Protein AF-A0A972G409-F1 (afdb_monomer_lite)

Radius of gyration: 18.27 Å; chains: 1; bounding box: 40×48×46 Å

Foldseek 3Di:
DDDPDDDPPDPDDDPPPPVVVVCVVVVHDDDDQDFPCVVQPPCRLLVSLVVVVVVPDQAEEQEDDDPSSVSSQVSCVVVVRHYHYHYDD

Sequence (89 aa):
MPPTHLAPSAPLRKNRSLAATWARNNKVRQILFRPNWQGHGKAAPFKANDVIIAAKPIGVLIFGGNGVAINLGQKAKTKGIKVGEFTAE

Structure (mmCIF, N/CA/C/O backbone):
data_AF-A0A972G409-F1
#
_entry.id   AF-A0A972G409-F1
#
loop_
_atom_site.group_PDB
_atom_site.id
_atom_site.type_symbol
_atom_site.label_atom_id
_atom_site.label_alt_id
_atom_site.label_comp_id
_atom_site.label_asym_id
_atom_site.label_entity_id
_atom_site.label_seq_id
_atom_site.pdbx_PDB_ins_code
_atom_site.Cartn_x
_atom_site.Cartn_y
_atom_site.Cartn_z
_atom_site.occupancy
_atom_site.B_iso_or_equiv
_atom_site.auth_seq_id
_atom_site.auth_comp_id
_atom_site.auth_asym_id
_atom_site.auth_atom_id
_atom_site.pdbx_PDB_model_num
ATOM 1 N N . MET A 1 1 ? 29.303 -34.349 35.414 1.00 44.91 1 MET A N 1
ATOM 2 C CA . MET A 1 1 ? 28.887 -34.195 34.004 1.00 44.91 1 MET A CA 1
ATOM 3 C C . MET A 1 1 ? 27.786 -33.144 33.948 1.00 44.91 1 MET A C 1
ATOM 5 O O . MET A 1 1 ? 26.748 -33.390 34.551 1.00 44.91 1 MET A O 1
ATOM 9 N N . PRO A 1 2 ? 27.994 -31.965 33.339 1.00 44.78 2 PRO A N 1
ATOM 10 C CA . PRO A 1 2 ? 26.906 -31.020 33.108 1.00 44.78 2 PRO A CA 1
ATOM 11 C C . PRO A 1 2 ? 26.087 -31.490 31.896 1.00 44.78 2 PRO A C 1
ATOM 13 O O . PRO A 1 2 ? 26.678 -31.980 30.930 1.00 44.78 2 PRO A O 1
ATOM 16 N N . PRO A 1 3 ? 24.751 -31.375 31.899 1.00 44.09 3 PRO A N 1
ATOM 17 C CA . PRO A 1 3 ? 23.979 -31.717 30.722 1.00 44.09 3 PRO A CA 1
ATOM 18 C C . PRO A 1 3 ? 24.203 -30.638 29.659 1.00 44.09 3 PRO A C 1
ATOM 20 O O . PRO A 1 3 ? 23.745 -29.503 29.788 1.00 44.09 3 PRO A O 1
ATOM 23 N N . THR A 1 4 ? 24.910 -31.014 28.598 1.00 56.31 4 THR A N 1
ATOM 24 C CA . THR A 1 4 ? 24.996 -30.283 27.336 1.00 56.31 4 THR A CA 1
ATOM 25 C C . THR A 1 4 ? 23.600 -30.202 26.718 1.00 56.31 4 THR A C 1
ATOM 27 O O . THR A 1 4 ? 23.212 -31.057 25.930 1.00 56.31 4 THR A O 1
ATOM 30 N N . HIS A 1 5 ? 22.819 -29.185 27.074 1.00 50.09 5 HIS A N 1
ATOM 31 C CA . HIS A 1 5 ? 21.670 -28.793 26.265 1.00 50.09 5 HIS A CA 1
ATOM 32 C C . HIS A 1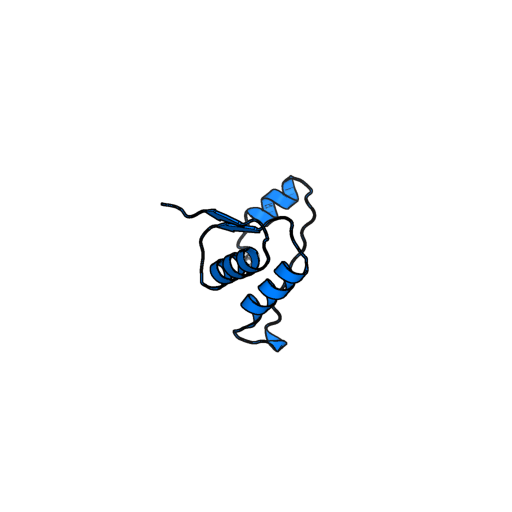 5 ? 22.138 -27.697 25.318 1.00 50.09 5 HIS A C 1
ATOM 34 O O . HIS A 1 5 ? 22.411 -26.567 25.721 1.00 50.09 5 HIS A O 1
ATOM 40 N N . LEU A 1 6 ? 22.292 -28.092 24.053 1.00 45.44 6 LEU A N 1
ATOM 41 C CA . LEU A 1 6 ? 22.476 -27.188 22.931 1.00 45.44 6 LEU A CA 1
ATOM 42 C C . LEU A 1 6 ? 21.413 -26.080 22.967 1.00 45.44 6 LEU A C 1
ATOM 44 O O . LEU A 1 6 ? 20.239 -26.326 23.237 1.00 45.44 6 LEU A O 1
ATOM 48 N N . ALA A 1 7 ? 21.859 -24.862 22.670 1.00 45.00 7 ALA A N 1
ATOM 49 C CA . ALA A 1 7 ? 21.053 -23.655 22.581 1.00 45.00 7 ALA A CA 1
ATOM 50 C C . ALA A 1 7 ? 19.776 -23.837 21.737 1.00 45.00 7 ALA A C 1
ATOM 52 O O . ALA A 1 7 ? 19.822 -24.516 20.704 1.00 45.00 7 ALA A O 1
ATOM 53 N N . PRO A 1 8 ? 18.671 -23.129 22.043 1.00 41.22 8 PRO A N 1
ATOM 54 C CA . PRO A 1 8 ? 17.744 -22.792 20.983 1.00 41.22 8 PRO A CA 1
ATOM 55 C C . PRO A 1 8 ? 18.514 -21.896 20.008 1.00 41.22 8 PRO A C 1
ATOM 57 O O . PRO A 1 8 ? 18.810 -20.737 20.303 1.00 41.22 8 PRO A O 1
ATOM 60 N N . SER A 1 9 ? 18.856 -22.434 18.836 1.00 47.94 9 SER A N 1
ATOM 61 C CA . SER A 1 9 ? 19.074 -21.586 17.670 1.00 47.94 9 SER A CA 1
ATOM 62 C C . SER A 1 9 ? 17.781 -20.792 17.514 1.00 47.94 9 SER A C 1
ATOM 64 O O . SER A 1 9 ? 16.722 -21.347 17.220 1.00 47.94 9 SER A O 1
ATOM 66 N N . ALA A 1 10 ? 17.818 -19.515 17.893 1.00 46.75 10 ALA A N 1
ATOM 67 C CA . ALA A 1 10 ? 16.646 -18.662 17.824 1.00 46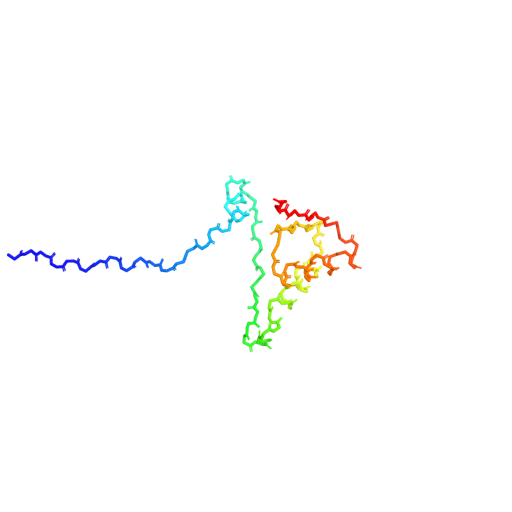.75 10 ALA A CA 1
ATOM 68 C C . ALA A 1 10 ? 16.050 -18.812 16.417 1.00 46.75 10 ALA A C 1
ATOM 70 O O . ALA A 1 10 ? 16.798 -18.666 15.442 1.00 46.75 10 ALA A O 1
ATOM 71 N N . PRO A 1 11 ? 14.751 -19.133 16.265 1.00 43.81 11 PRO A N 1
ATOM 72 C CA . PRO A 1 11 ? 14.170 -19.193 14.943 1.00 43.81 11 PRO A CA 1
ATOM 73 C C . PRO A 1 11 ? 14.344 -17.812 14.322 1.00 43.81 11 PRO A C 1
ATOM 75 O O . PRO A 1 11 ? 13.841 -16.802 14.823 1.00 43.81 11 PRO A O 1
ATOM 78 N N . LEU A 1 12 ? 15.125 -17.777 13.246 1.00 47.72 12 LEU A N 1
ATOM 79 C CA . LEU A 1 12 ? 15.310 -16.597 12.431 1.00 47.72 12 LEU A CA 1
ATOM 80 C C . LEU A 1 12 ? 13.937 -16.009 12.094 1.00 47.72 12 LEU A C 1
ATOM 82 O O . LEU A 1 12 ? 13.056 -16.697 11.581 1.00 47.72 12 LEU A O 1
ATOM 86 N N . ARG A 1 13 ? 13.848 -14.691 12.286 1.00 51.72 13 ARG A N 1
ATOM 87 C CA . ARG A 1 13 ? 12.881 -13.770 11.679 1.00 51.72 13 ARG A CA 1
ATOM 88 C C . ARG A 1 13 ? 11.482 -13.761 12.286 1.00 51.72 13 ARG A C 1
ATOM 90 O O . ARG A 1 13 ? 10.641 -14.604 12.008 1.00 51.72 13 ARG A O 1
ATOM 97 N N . LYS A 1 14 ? 11.146 -12.608 12.859 1.00 41.31 14 LYS A N 1
ATOM 98 C CA . LYS A 1 14 ? 9.908 -11.907 12.504 1.00 41.31 14 LYS A CA 1
ATOM 99 C C . LYS A 1 14 ? 10.202 -10.417 12.520 1.00 41.31 14 LYS A C 1
ATOM 101 O O . LYS A 1 14 ? 10.203 -9.795 13.574 1.00 41.31 14 LYS A O 1
ATOM 106 N N . ASN A 1 15 ? 10.433 -9.856 11.334 1.00 45.19 15 ASN A N 1
ATOM 107 C CA . ASN A 1 15 ? 10.222 -8.432 11.123 1.00 45.19 15 ASN A CA 1
ATOM 108 C C . ASN A 1 15 ? 8.739 -8.190 11.437 1.00 45.19 15 ASN A C 1
ATOM 110 O O . ASN A 1 15 ? 7.850 -8.577 10.672 1.00 45.19 15 ASN A O 1
ATOM 114 N N . ARG A 1 16 ? 8.460 -7.769 12.670 1.00 53.06 16 ARG A N 1
ATOM 115 C CA . ARG A 1 16 ? 7.112 -7.734 13.219 1.00 53.06 16 ARG A CA 1
ATOM 116 C C . ARG A 1 16 ? 6.433 -6.536 12.567 1.00 53.06 16 ARG A C 1
ATOM 118 O O . ARG A 1 16 ? 6.600 -5.415 13.020 1.00 53.06 16 ARG A O 1
ATOM 125 N N . SER A 1 17 ? 5.708 -6.780 11.473 1.00 75.81 17 SER A N 1
ATOM 126 C CA . SER A 1 17 ? 4.928 -5.734 10.809 1.00 75.81 17 SER A CA 1
ATOM 127 C C . SER A 1 17 ? 4.041 -5.051 11.855 1.00 75.81 17 SER A C 1
ATOM 129 O O . SER A 1 17 ? 3.210 -5.705 12.503 1.00 75.81 17 SER A O 1
ATOM 131 N N . LEU A 1 18 ? 4.271 -3.751 12.059 1.00 85.56 18 LEU A N 1
ATOM 132 C CA . LEU A 1 18 ? 3.511 -2.923 12.992 1.00 85.56 18 LEU A CA 1
ATOM 133 C C . LEU A 1 18 ? 2.019 -2.987 12.645 1.00 85.56 18 LE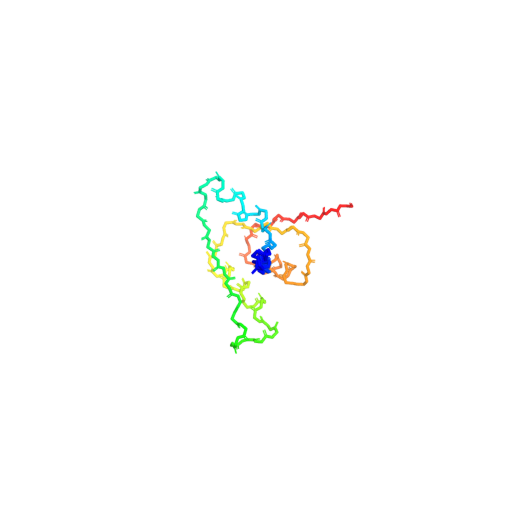U A C 1
ATOM 135 O O . LEU A 1 18 ? 1.201 -3.249 13.523 1.00 85.56 18 LEU A O 1
ATOM 139 N N . ALA A 1 19 ? 1.689 -2.914 11.350 1.00 86.31 19 ALA A N 1
ATOM 140 C CA . ALA A 1 19 ? 0.330 -3.066 10.836 1.00 86.31 19 ALA A CA 1
ATOM 141 C C . ALA A 1 19 ? -0.292 -4.422 11.211 1.00 86.31 19 ALA A C 1
ATOM 143 O O . ALA A 1 19 ? -1.405 -4.475 11.731 1.00 86.31 19 ALA A O 1
ATOM 144 N N . ALA A 1 20 ? 0.441 -5.527 11.027 1.00 89.75 20 ALA A N 1
ATOM 145 C CA . ALA A 1 20 ? -0.056 -6.855 11.393 1.00 89.75 20 ALA A CA 1
ATOM 146 C C . ALA A 1 20 ? -0.291 -6.992 12.907 1.00 89.75 20 ALA A C 1
ATOM 148 O O . ALA A 1 20 ? -1.192 -7.712 13.339 1.00 89.75 20 ALA A O 1
ATOM 149 N N . THR A 1 21 ? 0.531 -6.329 13.723 1.00 92.06 21 THR A N 1
ATOM 150 C CA . THR A 1 21 ? 0.401 -6.342 15.188 1.00 92.06 21 THR A CA 1
ATOM 151 C C . THR A 1 21 ? -0.775 -5.497 15.653 1.00 92.06 21 THR A C 1
ATOM 153 O O . THR A 1 21 ? -1.601 -6.001 16.409 1.00 92.06 21 THR A O 1
ATOM 156 N N . TRP A 1 22 ? -0.913 -4.278 15.133 1.00 92.19 22 TRP A N 1
ATOM 157 C CA . TRP A 1 22 ? -2.075 -3.429 15.377 1.00 92.19 22 TRP A CA 1
ATOM 158 C C . TRP A 1 22 ? -3.378 -4.138 14.984 1.00 92.19 22 TRP A C 1
ATOM 160 O O . TRP A 1 22 ? -4.312 -4.187 15.782 1.00 92.19 22 TRP A O 1
ATOM 170 N N . ALA A 1 23 ? -3.417 -4.776 13.810 1.00 92.50 23 ALA A N 1
ATOM 171 C CA . ALA A 1 23 ? -4.605 -5.484 13.344 1.00 92.50 23 ALA A CA 1
ATOM 172 C C . ALA A 1 23 ? -4.976 -6.662 14.259 1.00 92.50 23 ALA A C 1
ATOM 174 O O . ALA A 1 23 ? -6.151 -6.847 14.560 1.00 92.50 23 ALA A O 1
ATOM 175 N N . ARG A 1 24 ? -3.994 -7.430 14.763 1.00 92.69 24 ARG A N 1
ATOM 176 C CA . ARG A 1 24 ? -4.266 -8.492 15.752 1.00 92.69 24 ARG A CA 1
ATOM 177 C C . ARG A 1 24 ? -4.835 -7.924 17.050 1.00 92.69 24 ARG A C 1
ATOM 179 O O . ARG A 1 24 ? -5.841 -8.436 17.529 1.00 92.69 24 ARG A O 1
ATOM 186 N N . ASN A 1 25 ? -4.224 -6.867 17.587 1.00 95.88 25 ASN A N 1
ATOM 187 C CA . ASN A 1 25 ? -4.651 -6.264 18.853 1.00 95.88 25 ASN A CA 1
ATOM 188 C C . ASN A 1 25 ? -6.078 -5.698 18.773 1.00 95.88 25 ASN A C 1
ATOM 190 O O . ASN A 1 25 ? -6.813 -5.756 19.752 1.00 95.88 25 ASN A O 1
ATOM 194 N N . ASN A 1 26 ? -6.488 -5.218 17.597 1.00 96.44 26 ASN A N 1
ATOM 195 C CA . ASN A 1 26 ? -7.816 -4.652 17.356 1.00 96.44 26 ASN A CA 1
ATOM 196 C C . ASN A 1 26 ? -8.809 -5.649 16.729 1.00 96.44 26 ASN A C 1
ATOM 198 O O . ASN A 1 26 ? -9.879 -5.244 16.286 1.00 96.44 26 ASN A O 1
ATOM 202 N N . LYS A 1 27 ? -8.471 -6.949 16.665 1.00 95.56 27 LYS A N 1
ATOM 203 C CA . LYS A 1 27 ? -9.314 -8.008 16.067 1.00 95.56 27 LYS A CA 1
ATOM 204 C C . LYS A 1 27 ? -9.732 -7.725 14.613 1.00 95.56 27 LYS A C 1
ATOM 206 O O . LYS A 1 27 ? -10.771 -8.187 14.148 1.00 95.56 27 LYS A O 1
ATOM 211 N N . VAL A 1 28 ? -8.899 -7.000 13.870 1.00 94.50 28 VAL A N 1
ATOM 212 C CA . VAL A 1 28 ? -9.099 -6.726 12.445 1.00 94.50 28 VAL A CA 1
ATOM 213 C C . VAL A 1 28 ? -8.608 -7.921 11.628 1.00 94.50 28 VAL A C 1
ATOM 215 O O . VAL A 1 28 ? -7.465 -8.372 11.776 1.00 94.50 28 VAL A O 1
ATOM 218 N N . ARG A 1 29 ? -9.465 -8.436 10.738 1.00 93.75 29 ARG A N 1
ATOM 219 C CA . ARG A 1 29 ? -9.123 -9.540 9.829 1.00 93.75 29 ARG A CA 1
ATOM 220 C C . ARG A 1 29 ? -7.977 -9.130 8.901 1.00 93.75 29 ARG A C 1
ATOM 222 O O . ARG A 1 29 ? -8.039 -8.098 8.243 1.00 93.75 29 ARG A O 1
ATOM 229 N N . GLN A 1 30 ? -6.959 -9.982 8.803 1.00 90.25 30 GLN A N 1
ATOM 230 C CA . GLN A 1 30 ? -5.811 -9.771 7.920 1.00 90.25 30 GLN A CA 1
ATOM 231 C C . GLN A 1 30 ? -5.925 -10.651 6.679 1.00 90.25 30 GLN A C 1
ATOM 233 O O . GLN A 1 30 ? -6.147 -11.857 6.785 1.00 90.25 30 GLN A O 1
ATOM 238 N N . ILE A 1 31 ? -5.739 -10.047 5.508 1.00 90.56 31 ILE A N 1
ATOM 239 C CA . ILE A 1 31 ? -5.626 -10.755 4.232 1.00 90.56 31 ILE A CA 1
ATOM 240 C C . ILE A 1 31 ? -4.190 -10.580 3.752 1.00 90.56 31 ILE A C 1
ATOM 242 O O . ILE A 1 31 ? -3.703 -9.458 3.624 1.00 90.56 31 ILE A O 1
ATOM 246 N N . LEU A 1 32 ? -3.498 -11.696 3.532 1.00 89.06 32 LEU A N 1
ATOM 247 C CA . LEU A 1 32 ? -2.099 -11.691 3.129 1.00 89.06 32 LEU A CA 1
ATOM 248 C C . LEU A 1 32 ? -1.976 -11.928 1.624 1.00 89.06 32 LEU A C 1
ATOM 250 O O . LEU A 1 32 ? -2.338 -12.993 1.130 1.00 89.06 32 LEU A O 1
ATOM 254 N N . PHE A 1 33 ? -1.381 -10.969 0.920 1.00 89.62 33 PHE A N 1
ATOM 255 C CA . PHE A 1 33 ? -1.049 -11.082 -0.499 1.00 89.62 33 PHE A CA 1
ATOM 256 C C . PHE A 1 33 ? 0.415 -11.506 -0.638 1.00 89.62 33 PHE A C 1
ATOM 258 O O . PHE A 1 33 ? 1.328 -10.695 -0.485 1.00 89.62 33 PHE A O 1
ATOM 265 N N . ARG A 1 34 ? 0.654 -12.806 -0.859 1.00 90.44 34 ARG A N 1
ATOM 266 C CA . ARG A 1 34 ? 2.015 -13.347 -0.991 1.00 90.44 34 ARG A CA 1
ATOM 267 C C . ARG A 1 34 ? 2.511 -13.221 -2.439 1.00 90.44 34 ARG A C 1
ATOM 269 O O . ARG A 1 34 ? 1.803 -13.657 -3.343 1.00 90.44 34 ARG A O 1
ATOM 276 N N . PRO A 1 35 ? 3.724 -12.693 -2.678 1.00 92.75 35 PRO A N 1
ATOM 277 C CA . PRO A 1 35 ? 4.325 -12.704 -4.008 1.00 92.75 35 PRO A CA 1
ATO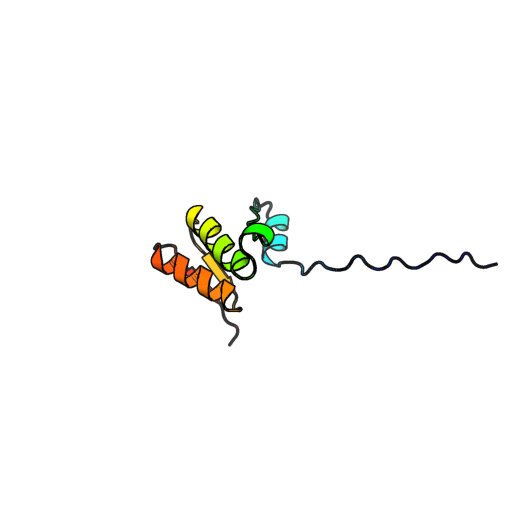M 278 C C . PRO A 1 35 ? 4.612 -14.136 -4.478 1.00 92.75 35 PRO A C 1
ATOM 280 O O . PRO A 1 35 ? 5.234 -14.922 -3.761 1.00 92.75 35 PRO A O 1
ATOM 283 N N . ASN A 1 36 ? 4.184 -14.463 -5.700 1.00 92.81 36 ASN A N 1
ATOM 284 C CA . ASN A 1 36 ? 4.503 -15.731 -6.356 1.00 92.81 36 ASN A CA 1
ATOM 285 C C . ASN A 1 36 ? 5.871 -15.642 -7.053 1.00 92.81 36 ASN A C 1
ATOM 287 O O . ASN A 1 36 ? 5.967 -15.286 -8.230 1.00 92.81 36 ASN A O 1
ATOM 291 N N . TRP A 1 37 ? 6.934 -15.952 -6.310 1.00 91.38 37 TRP A N 1
ATOM 292 C CA . TRP A 1 37 ? 8.312 -15.907 -6.812 1.00 91.38 37 TRP A CA 1
ATOM 293 C C . TRP A 1 37 ? 8.597 -16.946 -7.893 1.00 91.38 37 TRP A C 1
ATOM 295 O O . TRP A 1 37 ? 9.311 -16.643 -8.844 1.00 91.38 37 TRP A O 1
ATOM 305 N N . GLN A 1 38 ? 8.015 -18.139 -7.773 1.00 94.06 38 GLN A N 1
ATOM 306 C CA . GLN A 1 38 ? 8.227 -19.225 -8.727 1.00 94.06 38 GLN A CA 1
ATOM 307 C C . GLN A 1 38 ? 7.657 -18.881 -10.109 1.00 94.06 38 GLN A C 1
ATOM 309 O O . GLN A 1 38 ? 8.272 -19.201 -11.119 1.00 94.06 38 GLN A O 1
ATOM 314 N N . GLY A 1 39 ? 6.514 -18.187 -10.158 1.00 92.38 39 GLY A N 1
ATOM 315 C CA . GLY A 1 39 ? 5.869 -17.809 -11.419 1.00 92.38 39 GLY A CA 1
ATOM 316 C C . GLY A 1 39 ? 6.373 -16.506 -12.045 1.00 92.38 39 GLY A C 1
ATOM 317 O O . GLY A 1 39 ? 6.244 -16.321 -13.253 1.00 92.38 39 GLY A O 1
ATOM 318 N N . HIS A 1 40 ? 6.907 -15.574 -11.251 1.00 89.50 40 HIS A N 1
ATOM 319 C CA . HIS A 1 40 ? 7.162 -14.203 -11.723 1.00 89.50 40 HIS A CA 1
ATOM 320 C C . HIS A 1 40 ? 8.561 -13.661 -11.406 1.00 89.50 40 HIS A C 1
ATOM 322 O O . HIS A 1 40 ? 8.866 -12.519 -11.761 1.00 89.50 40 HIS A O 1
ATOM 328 N N . GLY A 1 41 ? 9.420 -14.441 -10.742 1.00 94.38 41 GLY A N 1
ATOM 329 C CA . GLY A 1 41 ? 10.790 -14.046 -10.418 1.00 94.38 41 GLY A CA 1
ATOM 330 C C . GLY A 1 41 ? 10.858 -12.669 -9.752 1.00 94.38 41 GLY A C 1
ATOM 331 O O . GLY A 1 41 ? 10.098 -12.367 -8.834 1.00 94.38 41 GLY A O 1
ATOM 332 N N . LYS A 1 42 ? 11.733 -11.789 -10.255 1.00 93.06 42 LYS A N 1
ATOM 333 C CA . LYS A 1 42 ? 11.927 -10.428 -9.715 1.00 93.06 42 LYS A CA 1
ATOM 334 C C . LYS A 1 42 ? 10.679 -9.534 -9.801 1.00 93.06 42 LYS A C 1
ATOM 336 O O . LYS A 1 42 ? 10.580 -8.571 -9.046 1.00 93.06 42 LYS A O 1
ATOM 341 N N . ALA A 1 43 ? 9.723 -9.843 -10.680 1.00 94.31 43 ALA A N 1
ATOM 342 C CA . ALA A 1 43 ? 8.483 -9.079 -10.825 1.00 94.31 43 ALA A CA 1
ATOM 343 C C . ALA A 1 43 ? 7.390 -9.495 -9.822 1.00 94.31 43 ALA A C 1
ATOM 345 O O . ALA A 1 43 ? 6.390 -8.789 -9.680 1.00 94.31 43 ALA A O 1
ATOM 346 N N . ALA A 1 44 ? 7.575 -10.606 -9.099 1.00 96.19 44 ALA A N 1
ATOM 347 C CA . ALA A 1 44 ? 6.612 -11.135 -8.136 1.00 96.19 44 ALA A CA 1
ATOM 348 C C . ALA A 1 44 ? 6.047 -10.105 -7.131 1.00 96.19 44 ALA A C 1
ATOM 350 O O . ALA A 1 44 ? 4.826 -10.083 -6.959 1.00 96.19 44 ALA A O 1
ATOM 351 N N . PRO A 1 45 ? 6.847 -9.224 -6.490 1.00 93.88 45 PRO A N 1
ATOM 352 C CA . PRO A 1 45 ? 6.304 -8.217 -5.574 1.00 93.88 45 PRO A CA 1
ATOM 353 C C . PRO A 1 45 ? 5.416 -7.181 -6.279 1.00 93.88 45 PRO A C 1
ATOM 355 O O . PRO A 1 45 ? 4.355 -6.830 -5.771 1.00 93.88 45 PRO A O 1
ATOM 358 N N . PHE A 1 46 ? 5.787 -6.743 -7.483 1.00 95.56 46 PHE A N 1
ATOM 359 C CA . PHE A 1 46 ? 4.984 -5.795 -8.261 1.00 95.56 46 PHE A CA 1
ATOM 360 C C . PHE A 1 46 ? 3.671 -6.412 -8.756 1.00 95.56 46 PHE A C 1
ATOM 362 O O . PHE A 1 46 ? 2.657 -5.718 -8.819 1.00 95.56 46 PHE A O 1
ATOM 369 N N . LYS A 1 47 ? 3.675 -7.713 -9.074 1.00 95.56 47 LYS A N 1
ATOM 370 C CA . LYS A 1 47 ? 2.464 -8.470 -9.423 1.00 95.56 47 LYS A CA 1
ATOM 371 C C . LYS A 1 47 ? 1.558 -8.706 -8.217 1.00 95.56 47 LYS A C 1
ATOM 373 O O . LYS A 1 47 ? 0.343 -8.636 -8.358 1.00 95.56 47 LYS A O 1
ATOM 378 N N . ALA A 1 48 ? 2.112 -8.908 -7.021 1.00 95.25 48 ALA A N 1
ATOM 379 C CA . ALA A 1 48 ? 1.305 -8.969 -5.801 1.00 95.25 48 ALA A CA 1
ATOM 380 C C . ALA A 1 48 ? 0.529 -7.659 -5.568 1.00 95.25 48 ALA A C 1
ATOM 382 O O . ALA A 1 48 ? -0.641 -7.708 -5.195 1.00 95.25 48 ALA A O 1
ATOM 383 N N . ASN A 1 49 ? 1.130 -6.501 -5.877 1.00 95.94 49 ASN A N 1
ATOM 384 C CA . ASN A 1 49 ? 0.419 -5.220 -5.845 1.00 95.94 49 ASN A CA 1
ATOM 385 C C . ASN A 1 49 ? -0.773 -5.190 -6.813 1.00 95.94 49 ASN A C 1
ATOM 387 O O . ASN A 1 49 ? -1.816 -4.660 -6.451 1.00 95.94 49 ASN A O 1
ATOM 391 N N . ASP A 1 50 ? -0.665 -5.783 -8.008 1.00 96.12 50 ASP A N 1
ATOM 392 C CA . ASP A 1 50 ? -1.799 -5.856 -8.947 1.00 96.12 50 ASP A CA 1
ATOM 393 C C . ASP A 1 50 ? -2.982 -6.616 -8.341 1.00 96.12 50 ASP A C 1
ATOM 395 O O . ASP A 1 50 ? -4.128 -6.195 -8.485 1.00 96.12 50 ASP A O 1
ATOM 399 N N . VAL A 1 51 ? -2.703 -7.693 -7.600 1.00 96.00 51 VAL A N 1
ATOM 400 C CA . VAL A 1 51 ? -3.732 -8.468 -6.891 1.00 96.00 51 VAL A CA 1
ATOM 401 C C . VAL A 1 51 ? -4.355 -7.653 -5.752 1.00 96.00 51 VAL A C 1
ATOM 403 O O . VAL A 1 51 ? -5.573 -7.678 -5.586 1.00 96.00 51 VAL A O 1
ATOM 406 N N . ILE A 1 52 ? -3.553 -6.884 -5.005 1.00 95.69 52 ILE A N 1
ATOM 407 C CA . ILE A 1 52 ? -4.059 -5.966 -3.967 1.00 95.69 52 ILE A CA 1
ATOM 408 C C . ILE A 1 52 ? -5.021 -4.944 -4.585 1.00 95.69 52 ILE A C 1
ATOM 410 O O . ILE A 1 52 ? -6.115 -4.734 -4.068 1.00 95.69 52 ILE A O 1
ATOM 414 N N . ILE A 1 53 ? -4.643 -4.333 -5.707 1.00 96.81 53 ILE A N 1
ATOM 415 C CA . ILE A 1 53 ? -5.471 -3.341 -6.403 1.00 96.81 53 ILE A CA 1
ATOM 416 C C . ILE A 1 53 ? -6.740 -3.977 -6.983 1.00 96.81 53 ILE A C 1
ATOM 418 O O . ILE A 1 53 ? -7.818 -3.388 -6.901 1.00 96.81 53 ILE A O 1
ATOM 422 N N . ALA A 1 54 ? -6.641 -5.195 -7.521 1.00 95.62 54 ALA A N 1
ATOM 423 C CA . ALA A 1 54 ? -7.786 -5.943 -8.037 1.00 95.62 54 ALA A CA 1
ATOM 424 C C . ALA A 1 54 ? -8.821 -6.276 -6.948 1.00 95.62 54 ALA A C 1
ATOM 426 O O . ALA A 1 54 ? -10.010 -6.358 -7.250 1.00 95.62 54 ALA A O 1
ATOM 427 N N . ALA A 1 55 ? -8.396 -6.392 -5.685 1.00 95.19 55 ALA A N 1
ATOM 428 C CA . ALA A 1 55 ? -9.294 -6.554 -4.543 1.00 95.19 55 ALA A CA 1
ATOM 429 C C . ALA A 1 55 ? -10.099 -5.281 -4.197 1.00 95.19 55 ALA A C 1
ATOM 431 O O . ALA A 1 55 ? -10.929 -5.329 -3.293 1.00 95.19 55 ALA A O 1
ATOM 432 N N . LYS A 1 56 ? -9.879 -4.162 -4.911 1.00 94.31 56 LYS A N 1
ATOM 433 C CA . LYS A 1 56 ? -10.597 -2.880 -4.777 1.00 94.31 56 LYS A CA 1
ATOM 434 C C . LYS A 1 56 ? -10.688 -2.383 -3.323 1.00 94.31 56 LYS A C 1
ATOM 436 O O . LYS A 1 56 ? -11.788 -2.226 -2.790 1.00 94.31 56 LYS A O 1
ATOM 441 N N . PRO A 1 57 ? -9.546 -2.130 -2.661 1.00 94.81 57 PRO A N 1
ATOM 442 C CA . PRO A 1 57 ? -9.556 -1.571 -1.318 1.00 94.81 57 PRO A CA 1
ATOM 443 C C . PRO A 1 57 ? -10.166 -0.164 -1.316 1.00 94.81 57 PRO A C 1
ATOM 445 O O . PRO A 1 57 ? -10.045 0.585 -2.284 1.00 94.81 57 PRO A O 1
ATOM 448 N N . ILE A 1 58 ? -10.761 0.221 -0.185 1.00 96.56 58 ILE A N 1
ATOM 449 C CA . ILE A 1 58 ? -11.297 1.578 0.026 1.00 96.56 58 ILE A CA 1
ATOM 450 C C . ILE A 1 58 ? -10.202 2.657 0.017 1.00 96.56 58 ILE A C 1
ATOM 452 O O . ILE A 1 58 ? -10.462 3.818 -0.293 1.00 96.56 58 ILE A O 1
ATOM 456 N N . GLY A 1 59 ? -8.975 2.272 0.369 1.00 95.75 59 GLY A N 1
ATOM 457 C CA . GLY A 1 59 ? -7.813 3.142 0.422 1.00 95.75 59 GLY A CA 1
ATOM 458 C C . GLY A 1 59 ? -6.532 2.357 0.693 1.00 95.75 59 GLY A C 1
ATOM 459 O O . GLY A 1 59 ? -6.577 1.204 1.129 1.00 95.75 59 GLY A O 1
ATOM 460 N N . VAL A 1 60 ? -5.392 2.988 0.428 1.00 94.94 60 VAL A N 1
ATOM 461 C CA . VAL A 1 60 ? -4.052 2.435 0.650 1.00 94.94 60 VAL A CA 1
ATOM 462 C C . VAL A 1 60 ? -3.232 3.417 1.482 1.00 94.94 60 VAL A C 1
ATOM 464 O O . VAL A 1 60 ? -3.216 4.611 1.197 1.00 94.94 60 VAL A O 1
ATOM 467 N N . LEU A 1 61 ? -2.534 2.911 2.500 1.00 93.12 61 LEU A N 1
ATOM 468 C CA . LEU A 1 61 ? -1.579 3.686 3.294 1.00 93.12 61 LEU A CA 1
ATOM 469 C C . LEU A 1 61 ? -0.161 3.216 2.961 1.00 93.12 61 LEU A C 1
ATOM 471 O O . LEU A 1 61 ? 0.136 2.024 3.075 1.00 93.12 61 LEU A O 1
ATOM 475 N N . ILE A 1 62 ? 0.698 4.142 2.545 1.00 91.19 62 ILE A N 1
ATOM 476 C CA . ILE A 1 62 ? 2.096 3.891 2.188 1.00 91.19 62 ILE A CA 1
ATOM 477 C C . ILE A 1 62 ? 2.987 4.594 3.213 1.00 91.19 62 ILE A C 1
ATOM 479 O O . ILE A 1 62 ? 2.946 5.814 3.338 1.00 91.19 62 ILE A O 1
ATOM 483 N N . PHE A 1 63 ? 3.793 3.821 3.941 1.00 86.94 63 PHE A N 1
ATOM 484 C CA . PHE A 1 63 ? 4.712 4.320 4.968 1.00 86.94 63 PHE A CA 1
ATOM 485 C C . PHE A 1 63 ? 6.147 4.218 4.458 1.00 86.94 63 PHE A C 1
ATOM 487 O O . PHE A 1 63 ? 6.797 3.185 4.642 1.00 86.94 63 PHE A O 1
ATOM 494 N N . GLY A 1 64 ? 6.600 5.267 3.770 1.00 79.44 64 GLY A N 1
ATOM 495 C CA . GLY A 1 64 ? 7.874 5.303 3.058 1.00 79.44 64 GLY A CA 1
ATOM 496 C C . GLY A 1 64 ? 8.103 4.080 2.159 1.00 79.44 64 GLY A C 1
ATOM 497 O O . GLY A 1 64 ? 7.204 3.283 1.876 1.00 79.44 64 GLY A O 1
ATOM 498 N N . GLY A 1 65 ? 9.345 3.903 1.720 1.00 74.69 65 GLY A N 1
ATOM 499 C CA . GLY A 1 65 ? 9.801 2.613 1.220 1.00 74.69 65 GLY A CA 1
ATOM 500 C C . GLY A 1 65 ? 10.447 2.633 -0.154 1.00 74.69 65 GLY A C 1
ATOM 501 O O . GLY A 1 65 ? 10.831 3.660 -0.701 1.00 74.69 65 GLY A O 1
ATOM 502 N N . ASN A 1 66 ? 10.624 1.420 -0.668 1.00 83.00 66 ASN A N 1
ATOM 503 C CA . ASN A 1 66 ? 11.320 1.136 -1.914 1.00 83.00 66 ASN A CA 1
ATOM 504 C C . ASN A 1 66 ? 10.367 1.196 -3.123 1.00 83.00 66 ASN A C 1
ATOM 506 O O . ASN A 1 66 ? 9.162 1.427 -2.989 1.00 83.00 66 ASN A O 1
ATOM 510 N N . GLY A 1 67 ? 10.895 0.913 -4.316 1.00 89.06 67 GLY A N 1
ATOM 511 C CA . GLY A 1 67 ? 10.124 0.940 -5.562 1.00 89.06 67 GLY A CA 1
ATOM 512 C C . GLY A 1 67 ? 8.836 0.098 -5.559 1.00 89.06 67 GLY A C 1
ATOM 513 O O . GLY A 1 67 ? 7.912 0.421 -6.300 1.00 89.06 67 GLY A O 1
ATOM 514 N N . VAL A 1 68 ? 8.710 -0.934 -4.714 1.00 92.31 68 VAL A N 1
ATOM 515 C CA . VAL A 1 68 ? 7.483 -1.751 -4.619 1.00 92.31 68 VAL A CA 1
ATOM 516 C C . VAL A 1 68 ? 6.352 -0.985 -3.932 1.00 92.31 68 VAL A C 1
ATOM 518 O O . VAL A 1 68 ? 5.211 -1.045 -4.391 1.00 92.31 68 VAL A O 1
ATOM 521 N N . ALA A 1 69 ? 6.655 -0.255 -2.856 1.00 91.62 69 ALA A N 1
ATOM 522 C CA . ALA A 1 69 ? 5.669 0.544 -2.130 1.00 91.62 69 ALA A CA 1
ATOM 523 C C . ALA A 1 69 ? 5.198 1.736 -2.977 1.00 91.62 69 ALA A C 1
ATOM 525 O O . ALA A 1 69 ? 3.995 1.964 -3.118 1.00 91.62 69 ALA A O 1
ATOM 526 N N . ILE A 1 70 ? 6.144 2.417 -3.634 1.00 92.56 70 ILE A N 1
ATOM 527 C CA . ILE A 1 70 ? 5.859 3.513 -4.572 1.00 92.56 70 ILE A CA 1
ATOM 528 C C . ILE A 1 70 ? 4.968 3.016 -5.719 1.00 92.56 70 ILE A C 1
ATOM 530 O O . ILE A 1 70 ? 3.965 3.648 -6.049 1.00 92.56 70 ILE A O 1
ATOM 534 N N . ASN A 1 71 ? 5.268 1.841 -6.283 1.00 95.19 71 ASN A N 1
ATOM 535 C CA . ASN A 1 71 ? 4.452 1.248 -7.339 1.00 95.19 71 ASN A CA 1
ATOM 536 C C . ASN A 1 71 ? 3.008 0.967 -6.899 1.00 95.19 71 ASN A C 1
ATOM 538 O O . ASN A 1 71 ? 2.081 1.190 -7.678 1.00 95.19 71 ASN A O 1
ATOM 542 N N . LEU A 1 72 ? 2.804 0.480 -5.670 1.00 95.44 72 LEU A N 1
ATOM 543 C CA . LEU A 1 72 ? 1.461 0.252 -5.137 1.00 95.44 72 LEU A CA 1
ATOM 544 C C . LEU A 1 72 ? 0.675 1.567 -5.047 1.00 95.44 72 LEU A C 1
ATOM 546 O O . LEU A 1 72 ? -0.462 1.623 -5.517 1.00 95.44 72 LEU A O 1
ATOM 550 N N . GLY A 1 73 ? 1.290 2.620 -4.498 1.00 95.25 73 GLY A N 1
ATOM 551 C CA . GLY A 1 73 ? 0.678 3.948 -4.392 1.00 95.25 73 GLY A CA 1
ATOM 552 C C . GLY A 1 73 ? 0.303 4.530 -5.756 1.00 95.25 73 GLY A C 1
ATOM 553 O O . GLY A 1 73 ? -0.827 4.980 -5.949 1.00 95.25 73 GLY A O 1
ATOM 554 N N . GLN A 1 74 ? 1.202 4.435 -6.740 1.00 95.19 74 GLN A N 1
ATOM 555 C CA . GLN A 1 74 ? 0.937 4.870 -8.115 1.00 95.19 74 GLN A CA 1
ATOM 556 C C . GLN A 1 74 ? -0.246 4.117 -8.738 1.00 95.19 74 GLN A C 1
ATOM 558 O O . GLN A 1 74 ? -1.176 4.745 -9.240 1.00 95.19 74 GLN A O 1
ATOM 563 N N . LYS A 1 75 ? -0.264 2.780 -8.655 1.00 96.62 75 LYS A N 1
ATOM 564 C CA . LYS A 1 75 ? -1.367 1.966 -9.196 1.00 96.62 75 LYS A CA 1
ATOM 565 C C . LYS A 1 75 ? -2.703 2.271 -8.516 1.00 96.62 75 LYS A C 1
ATOM 567 O O . LYS A 1 75 ? -3.728 2.319 -9.195 1.00 96.62 75 LYS A O 1
ATOM 572 N N . ALA A 1 76 ? -2.698 2.497 -7.202 1.00 96.94 76 ALA A N 1
ATOM 573 C CA . ALA A 1 76 ? -3.886 2.898 -6.454 1.00 96.94 76 ALA A CA 1
ATOM 574 C C . ALA A 1 76 ? -4.422 4.255 -6.937 1.00 96.94 76 ALA A C 1
ATOM 576 O O . ALA A 1 76 ? -5.601 4.342 -7.285 1.00 96.94 76 ALA A O 1
ATOM 577 N N . LYS A 1 77 ? -3.546 5.264 -7.070 1.00 95.81 77 LYS A N 1
ATOM 578 C CA . LYS A 1 77 ? -3.889 6.588 -7.620 1.00 95.81 77 LYS A CA 1
ATOM 579 C C . LYS A 1 77 ? -4.498 6.472 -9.022 1.00 95.81 77 LYS A C 1
ATOM 581 O O . LYS A 1 77 ? -5.575 7.009 -9.263 1.00 95.81 77 LYS A O 1
ATOM 586 N N . THR A 1 78 ? -3.884 5.696 -9.920 1.00 97.00 78 THR A N 1
ATOM 587 C CA . THR A 1 78 ? -4.408 5.466 -11.282 1.00 97.00 78 THR A CA 1
ATOM 588 C C . THR A 1 78 ? -5.794 4.816 -11.291 1.00 97.00 78 THR A C 1
ATOM 590 O O . THR A 1 78 ? -6.577 5.047 -12.208 1.00 97.00 78 THR A O 1
ATOM 593 N N . LYS A 1 79 ? -6.124 3.998 -10.287 1.00 95.94 79 LYS A N 1
ATOM 594 C CA . LYS A 1 79 ? -7.437 3.345 -10.161 1.00 95.94 79 LYS A CA 1
ATOM 595 C C . LYS A 1 79 ? -8.456 4.156 -9.352 1.00 95.94 79 LYS A C 1
ATOM 597 O O . LYS A 1 79 ? -9.534 3.636 -9.077 1.00 95.94 79 LYS A O 1
ATOM 602 N N . GLY A 1 80 ? -8.137 5.396 -8.974 1.00 95.62 80 GLY A N 1
ATOM 603 C CA . GLY A 1 80 ? -9.024 6.254 -8.182 1.00 95.62 80 GLY A CA 1
ATOM 604 C C . GLY A 1 80 ? -9.189 5.806 -6.725 1.00 95.62 80 GLY A C 1
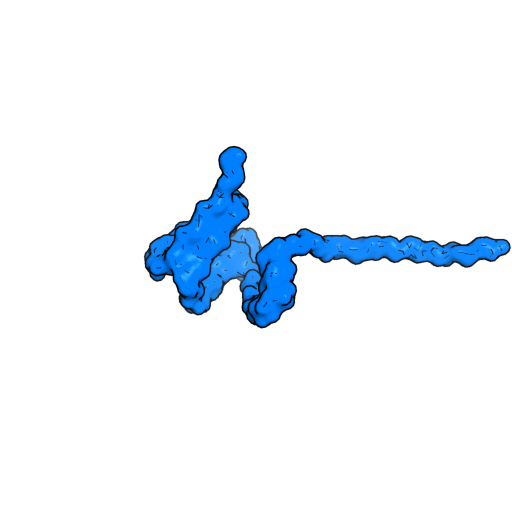ATOM 605 O O . GLY A 1 80 ? -10.129 6.224 -6.053 1.00 95.62 80 GLY A O 1
ATOM 606 N N . ILE A 1 81 ? -8.297 4.947 -6.224 1.00 97.38 81 ILE A N 1
ATOM 607 C CA . ILE A 1 81 ? -8.286 4.513 -4.825 1.00 97.38 81 ILE A CA 1
ATOM 608 C C . ILE A 1 81 ? -7.588 5.595 -3.997 1.00 97.38 81 ILE A C 1
ATOM 610 O O . ILE A 1 81 ? -6.526 6.087 -4.380 1.00 97.38 81 ILE A O 1
ATOM 614 N N . LYS A 1 82 ? -8.163 5.954 -2.843 1.00 97.31 82 LYS A N 1
ATOM 615 C CA . LYS A 1 82 ? -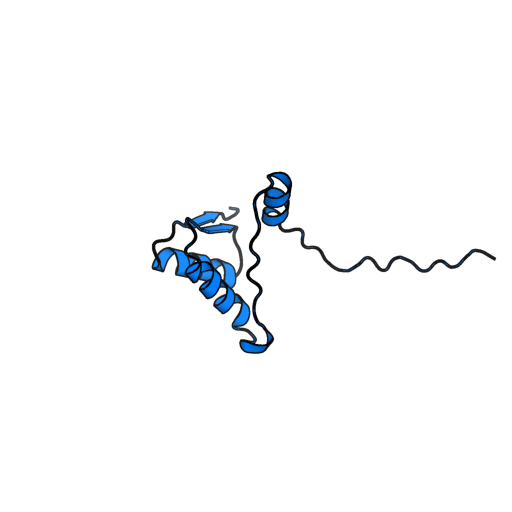7.578 6.957 -1.939 1.00 97.31 82 LYS A CA 1
ATOM 616 C C . LYS A 1 82 ? -6.217 6.482 -1.426 1.00 97.31 82 LYS A C 1
ATOM 618 O O . LYS A 1 82 ? -6.103 5.349 -0.960 1.00 97.31 82 LYS A O 1
ATOM 623 N N . VAL A 1 83 ? -5.202 7.343 -1.469 1.00 96.38 83 VAL A N 1
ATOM 624 C CA . VAL A 1 83 ? -3.849 7.017 -0.994 1.00 96.38 83 VAL A CA 1
ATOM 625 C C . VAL A 1 83 ? -3.411 8.012 0.074 1.00 96.38 83 VAL A C 1
ATOM 627 O O . VAL A 1 83 ? -3.466 9.215 -0.161 1.00 96.38 83 VAL A O 1
ATOM 630 N N . GLY A 1 84 ? -2.976 7.504 1.228 1.00 94.75 84 GLY A N 1
ATOM 631 C CA . GLY A 1 84 ? -2.250 8.272 2.241 1.00 94.75 84 GLY A CA 1
ATOM 632 C C . GLY A 1 84 ? -0.768 7.909 2.203 1.00 94.75 84 GLY A C 1
ATOM 633 O O . GLY A 1 84 ? -0.425 6.741 2.381 1.00 94.75 84 GLY A O 1
ATOM 634 N N . GLU A 1 85 ? 0.098 8.885 1.947 1.00 90.88 85 GLU A N 1
ATOM 635 C CA . GLU A 1 85 ? 1.554 8.711 1.898 1.00 90.88 85 GLU A CA 1
ATOM 636 C C . GLU A 1 85 ? 2.177 9.373 3.129 1.00 90.88 85 GLU A C 1
ATOM 638 O O . GLU A 1 85 ? 1.888 10.528 3.425 1.00 90.88 85 GLU A O 1
ATOM 643 N N . PHE A 1 86 ? 3.009 8.626 3.854 1.00 88.31 86 PHE A N 1
ATOM 644 C CA . PHE A 1 86 ? 3.678 9.081 5.069 1.00 88.31 86 PHE A CA 1
ATOM 645 C C . PHE A 1 86 ? 5.179 8.862 4.916 1.00 88.31 86 PHE A C 1
ATOM 647 O O . PHE A 1 86 ? 5.639 7.723 4.789 1.00 88.31 86 PHE A O 1
ATOM 654 N N . THR A 1 87 ? 5.941 9.946 4.932 1.00 79.75 87 THR A N 1
ATOM 655 C CA . THR A 1 87 ? 7.406 9.945 4.941 1.00 79.75 87 THR A CA 1
ATOM 656 C C . THR A 1 87 ? 7.879 10.563 6.248 1.00 79.75 87 THR A C 1
ATOM 658 O O . THR A 1 87 ? 7.247 11.490 6.745 1.00 79.75 87 THR A O 1
ATOM 661 N N . ALA A 1 88 ? 8.953 10.028 6.830 1.00 68.56 88 ALA A N 1
ATOM 662 C CA . ALA A 1 88 ? 9.650 10.745 7.890 1.00 68.56 88 ALA A CA 1
ATOM 663 C C . ALA A 1 88 ? 10.441 11.873 7.216 1.00 68.56 88 ALA A C 1
ATOM 665 O O . ALA A 1 88 ? 11.172 11.591 6.263 1.00 68.56 88 ALA A O 1
ATOM 666 N N . GLU A 1 89 ? 10.204 13.112 7.644 1.00 53.47 89 GLU A N 1
ATOM 667 C CA . GLU A 1 89 ? 11.035 14.272 7.293 1.00 53.47 89 GLU A CA 1
ATOM 668 C C . GLU A 1 89 ? 12.425 14.161 7.927 1.00 53.47 89 GLU A C 1
ATOM 670 O O . GLU A 1 89 ? 12.521 13.612 9.053 1.00 53.47 89 GLU A O 1
#

pLDDT: mean 83.6, std 18.45, range [41.22, 97.38]

Secondary structure (DSSP, 8-state):
---------PPP-----HHHHHHHHTTPPP------HHHHGGGHHHHHHHHHHHT--SEEEEES-SHHHHHHHHHHHHTT-EEEEE---